Protein AF-A0A6L9AA30-F1 (afdb_monomer)

Mean predicted aligned error: 8.2 Å

Radius of gyration: 22.68 Å; Cα contacts (8 Å, |Δi|>4): 118; chains: 1; bounding box: 42×46×74 Å

Foldseek 3Di:
DDDPPDPDPPPPPPDPVVVVVVVVVVVVVVVVVVVVVVVDDPVVVVVVVVLQVQQPAAAEEEEDDPQQVVRQVVQVVCVVVPRHYHYDYLVVCVVPCVVVDDPRYHYDYDDPVVPPPSSVVVPD

Organism: Escherichia coli (NCBI:txid562)

pLDDT: mean 87.86, std 14.02, range [41.56, 98.5]

Structure (mmCIF, N/CA/C/O backbone):
data_AF-A0A6L9AA30-F1
#
_entry.id   AF-A0A6L9AA30-F1
#
loop_
_atom_site.group_PDB
_atom_site.id
_atom_site.type_symbol
_atom_site.label_atom_id
_atom_site.label_alt_id
_atom_site.label_comp_id
_atom_site.label_asym_id
_atom_site.label_entity_id
_atom_site.label_seq_id
_atom_site.pdbx_PDB_ins_code
_atom_site.Cartn_x
_atom_site.Cartn_y
_atom_site.Cartn_z
_atom_site.occupancy
_atom_site.B_iso_or_equiv
_atom_site.auth_seq_id
_atom_site.auth_comp_id
_atom_site.auth_asym_id
_atom_site.auth_atom_id
_atom_site.pdbx_PDB_model_num
ATOM 1 N N . MET A 1 1 ? -3.057 -28.801 -57.427 1.00 41.56 1 MET A N 1
ATOM 2 C CA . MET A 1 1 ? -2.377 -29.045 -56.139 1.00 41.56 1 MET A CA 1
ATOM 3 C C . MET A 1 1 ? -1.212 -28.073 -56.076 1.00 41.56 1 MET A C 1
ATOM 5 O O . MET A 1 1 ? -0.220 -28.303 -56.743 1.00 41.56 1 MET A O 1
ATOM 9 N N . SER A 1 2 ? -1.413 -26.924 -55.428 1.00 46.00 2 SER A N 1
ATOM 10 C CA . SER A 1 2 ? -0.394 -25.878 -55.284 1.00 46.00 2 SER A CA 1
ATOM 11 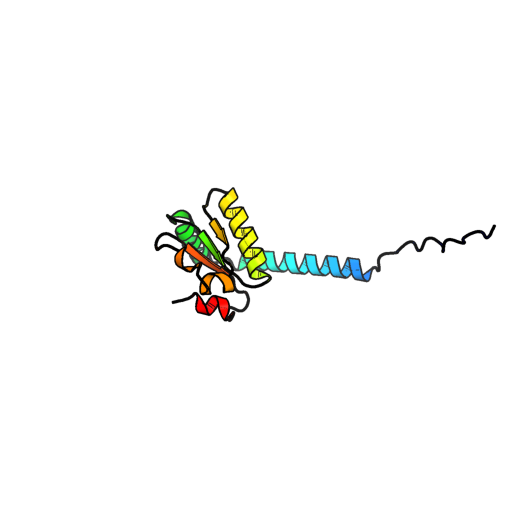C C . SER A 1 2 ? 0.201 -26.025 -53.893 1.00 46.00 2 SER A C 1
ATOM 13 O O . SER A 1 2 ? -0.532 -25.917 -52.907 1.00 46.00 2 SER A O 1
ATOM 15 N N . GLU A 1 3 ? 1.492 -26.322 -53.819 1.00 46.69 3 GLU A N 1
ATOM 16 C CA . GLU A 1 3 ? 2.240 -26.332 -52.567 1.00 46.69 3 GLU A CA 1
ATOM 17 C C . GLU A 1 3 ? 2.139 -24.943 -51.928 1.00 46.69 3 GLU A C 1
ATOM 19 O O . GLU A 1 3 ? 2.480 -23.925 -52.532 1.00 46.69 3 GLU A O 1
ATOM 24 N N . ARG A 1 4 ? 1.583 -24.891 -50.714 1.00 45.59 4 ARG A N 1
ATOM 25 C CA . ARG A 1 4 ? 1.636 -23.699 -49.871 1.00 45.59 4 ARG A CA 1
ATOM 26 C C . ARG A 1 4 ? 3.061 -23.602 -49.344 1.00 45.59 4 ARG A C 1
ATOM 28 O O . ARG A 1 4 ? 3.423 -24.324 -48.422 1.00 45.59 4 ARG A O 1
ATOM 35 N N . HIS A 1 5 ? 3.843 -22.722 -49.952 1.00 56.31 5 HIS A N 1
ATOM 36 C CA . HIS A 1 5 ? 5.104 -22.246 -49.405 1.00 56.31 5 HIS A CA 1
ATOM 37 C C . HIS A 1 5 ? 4.795 -21.515 -48.087 1.00 56.31 5 HIS A C 1
ATOM 39 O O . HIS A 1 5 ? 4.255 -20.408 -48.100 1.00 56.31 5 HIS A O 1
ATOM 45 N N . LEU A 1 6 ? 5.029 -22.180 -46.950 1.00 53.41 6 LEU A N 1
ATOM 46 C CA . LEU A 1 6 ? 5.090 -21.492 -45.664 1.00 53.41 6 LEU A CA 1
ATOM 47 C C . LEU A 1 6 ? 6.349 -20.615 -45.683 1.00 53.41 6 LEU A C 1
ATOM 49 O O . LEU A 1 6 ? 7.407 -21.137 -46.031 1.00 53.41 6 LEU A O 1
ATOM 53 N N . PRO A 1 7 ? 6.256 -19.318 -45.346 1.00 55.12 7 PRO A N 1
ATOM 54 C CA . PRO A 1 7 ? 7.443 -18.493 -45.201 1.00 55.12 7 PRO A CA 1
ATOM 55 C C . PRO A 1 7 ? 8.339 -19.068 -44.101 1.00 55.12 7 PRO A C 1
ATOM 57 O O . PRO A 1 7 ? 7.846 -19.504 -43.057 1.00 55.12 7 PRO A O 1
ATOM 60 N N . ASP A 1 8 ? 9.639 -19.073 -44.393 1.00 53.38 8 ASP A N 1
ATOM 61 C CA . ASP A 1 8 ? 10.714 -19.543 -43.529 1.00 53.38 8 ASP A CA 1
ATOM 62 C C . ASP A 1 8 ? 10.596 -19.001 -42.098 1.00 53.38 8 ASP A C 1
ATOM 64 O O . ASP A 1 8 ? 10.227 -17.846 -41.864 1.00 53.38 8 ASP A O 1
ATOM 68 N N . ASP A 1 9 ? 10.944 -19.877 -41.157 1.00 59.94 9 ASP A N 1
ATOM 69 C CA . ASP A 1 9 ? 11.144 -19.639 -39.732 1.00 59.94 9 ASP A CA 1
ATOM 70 C C . ASP A 1 9 ? 11.977 -18.367 -39.495 1.00 59.94 9 ASP A C 1
ATOM 72 O O . ASP A 1 9 ? 13.210 -18.376 -39.509 1.00 59.94 9 ASP A O 1
ATOM 76 N N . GLN A 1 10 ? 11.293 -17.238 -39.289 1.00 55.91 10 GLN A N 1
ATOM 77 C CA . GLN A 1 10 ? 11.897 -16.048 -38.708 1.00 55.91 10 GLN A CA 1
ATOM 78 C C . GLN A 1 10 ? 12.153 -16.353 -37.238 1.00 55.91 10 GLN A C 1
ATOM 80 O O . GLN A 1 10 ? 11.361 -15.978 -36.372 1.00 55.91 10 GLN A O 1
ATOM 85 N N . SER A 1 11 ? 13.265 -17.035 -36.956 1.00 58.72 11 SER A N 1
ATOM 86 C CA . SER A 1 11 ? 13.812 -17.146 -35.612 1.00 58.72 11 SER A CA 1
ATOM 87 C C . SER A 1 11 ? 13.917 -15.727 -35.051 1.00 58.72 11 SER A C 1
ATOM 89 O O . SER A 1 11 ? 14.794 -14.954 -35.443 1.00 58.72 11 SER A O 1
ATOM 91 N N . SER A 1 12 ? 12.963 -15.346 -34.205 1.00 61.94 12 SER A N 1
ATOM 92 C CA . SER A 1 12 ? 12.827 -13.999 -33.672 1.00 61.94 12 SER A CA 1
ATOM 93 C C . SER A 1 12 ? 13.965 -13.757 -32.685 1.00 61.94 12 SER A C 1
ATOM 95 O O . SER A 1 12 ? 13.819 -13.967 -31.479 1.00 61.94 12 SER A O 1
ATOM 97 N N . THR A 1 13 ? 15.137 -13.381 -33.191 1.00 73.50 13 THR A N 1
ATOM 98 C CA . THR A 1 13 ? 16.250 -12.937 -32.357 1.00 73.50 13 THR A CA 1
ATOM 99 C C . THR A 1 13 ? 15.777 -11.710 -31.593 1.00 73.50 13 THR A C 1
ATOM 101 O O . THR A 1 13 ? 15.524 -10.667 -32.195 1.00 73.50 13 THR A O 1
ATOM 104 N N . ILE A 1 14 ? 15.596 -11.855 -30.278 1.00 77.38 14 ILE A N 1
ATOM 105 C CA . ILE A 1 14 ? 15.210 -10.747 -29.403 1.00 77.38 14 ILE A CA 1
ATOM 106 C C . ILE A 1 14 ? 16.262 -9.649 -29.561 1.00 77.38 14 ILE A C 1
ATOM 108 O O . ILE A 1 14 ? 17.448 -9.904 -29.346 1.00 77.38 14 ILE A O 1
ATOM 112 N N . ASP A 1 15 ? 15.820 -8.446 -29.932 1.00 85.25 15 ASP A N 1
ATOM 113 C CA . ASP A 1 15 ? 16.682 -7.271 -30.034 1.00 85.25 15 ASP A CA 1
ATOM 114 C C . ASP A 1 15 ? 17.465 -7.098 -28.712 1.00 85.25 15 ASP A C 1
ATOM 116 O O . ASP A 1 15 ? 16.844 -6.957 -27.648 1.00 85.25 15 ASP A O 1
ATOM 120 N N . PRO A 1 16 ? 18.814 -7.122 -28.734 1.00 82.94 16 PRO A N 1
ATOM 121 C CA . PRO A 1 16 ? 19.645 -6.932 -27.545 1.00 82.94 16 PRO A CA 1
ATOM 122 C C . PRO A 1 16 ? 19.310 -5.662 -26.745 1.00 82.94 16 PRO A C 1
ATOM 124 O O . PRO A 1 16 ? 19.532 -5.617 -25.527 1.00 82.94 16 PRO A O 1
ATOM 127 N N . TYR A 1 17 ? 18.736 -4.645 -27.397 1.00 91.94 17 TYR A N 1
ATOM 128 C CA . TYR A 1 17 ? 18.228 -3.445 -26.743 1.00 91.94 17 TYR A CA 1
ATOM 129 C C . TYR A 1 17 ? 17.086 -3.747 -25.758 1.00 91.94 17 TYR A C 1
ATOM 131 O O . TYR A 1 17 ? 17.080 -3.200 -24.655 1.00 91.94 17 TYR A O 1
ATOM 139 N N . LEU A 1 18 ? 16.169 -4.667 -26.082 1.00 94.94 18 LEU A N 1
ATOM 140 C CA . LEU A 1 1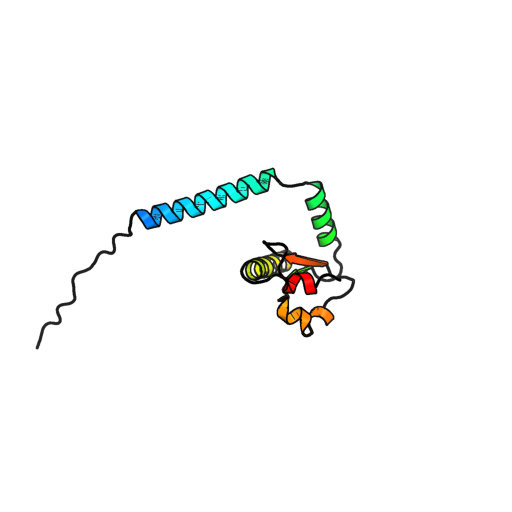8 ? 15.031 -5.015 -25.218 1.00 94.94 18 LEU A CA 1
ATOM 141 C C . LEU A 1 18 ? 15.490 -5.630 -23.894 1.00 94.94 18 LEU A C 1
ATOM 143 O O . LEU A 1 18 ? 15.035 -5.224 -22.826 1.00 94.94 18 LEU A O 1
ATOM 147 N N . ILE A 1 19 ? 16.441 -6.567 -23.942 1.00 95.12 19 ILE A N 1
ATOM 148 C CA . ILE A 1 19 ? 16.998 -7.178 -22.725 1.00 95.12 19 ILE A CA 1
ATOM 149 C C . ILE A 1 19 ? 17.768 -6.144 -21.900 1.00 95.12 19 ILE A C 1
ATOM 151 O O . ILE A 1 19 ? 17.696 -6.155 -20.669 1.00 95.12 19 ILE A O 1
ATOM 155 N N . THR A 1 20 ? 18.482 -5.231 -22.560 1.00 96.62 20 THR A N 1
ATOM 156 C CA . THR A 1 20 ? 19.183 -4.131 -21.885 1.00 96.62 20 THR A CA 1
ATOM 157 C C . THR A 1 20 ? 18.196 -3.192 -21.189 1.00 96.62 20 THR A C 1
ATOM 159 O O . THR A 1 20 ? 18.399 -2.863 -20.022 1.00 96.62 20 THR A O 1
ATOM 162 N N . SER A 1 21 ? 17.091 -2.835 -21.849 1.00 96.94 21 SER A N 1
ATOM 163 C CA . SER A 1 21 ? 16.025 -2.002 -21.282 1.00 96.94 21 SER A CA 1
ATOM 164 C C . SER A 1 21 ? 15.371 -2.659 -20.060 1.00 96.94 21 SER A C 1
ATOM 166 O O . SER A 1 21 ? 15.276 -2.026 -19.010 1.00 96.94 21 SER A O 1
ATOM 168 N N . VAL A 1 22 ? 15.030 -3.953 -20.132 1.00 97.44 22 VAL A N 1
ATOM 169 C CA . VAL A 1 22 ? 14.482 -4.701 -18.983 1.00 97.44 22 VAL A CA 1
ATOM 170 C C . VAL A 1 22 ? 15.461 -4.711 -17.806 1.00 97.44 22 VAL A C 1
ATOM 172 O O . VAL A 1 22 ? 15.065 -4.449 -16.670 1.00 97.44 22 VAL A O 1
ATOM 175 N N . ARG A 1 23 ? 16.752 -4.975 -18.059 1.00 97.38 23 ARG A N 1
ATOM 176 C CA . ARG A 1 23 ? 17.792 -4.941 -17.016 1.00 97.38 23 ARG A CA 1
ATOM 177 C C . ARG A 1 23 ? 17.908 -3.562 -16.376 1.00 97.38 23 ARG A C 1
ATOM 179 O O . ARG A 1 23 ? 18.014 -3.482 -15.155 1.00 97.38 23 ARG A O 1
ATOM 186 N N . GLN A 1 24 ? 17.849 -2.502 -17.179 1.00 98.19 24 GLN A N 1
ATOM 187 C CA . GLN A 1 24 ? 17.904 -1.127 -16.696 1.00 98.19 24 GLN A CA 1
ATOM 188 C C . GLN A 1 24 ? 16.704 -0.801 -15.796 1.00 98.19 24 GLN A C 1
ATOM 190 O O . GLN A 1 24 ? 16.897 -0.328 -14.679 1.00 98.19 24 GLN A O 1
ATOM 195 N N . THR A 1 25 ? 15.479 -1.136 -16.215 1.00 98.25 25 THR A N 1
ATOM 196 C CA . THR A 1 25 ? 14.275 -0.927 -15.394 1.00 98.25 25 THR A CA 1
ATOM 197 C C . THR A 1 25 ? 14.357 -1.665 -14.056 1.00 98.25 25 THR A C 1
ATOM 199 O O . THR A 1 25 ? 14.035 -1.095 -13.014 1.00 98.25 25 THR A O 1
ATOM 202 N N . LEU A 1 26 ? 14.819 -2.919 -14.049 1.00 98.50 26 LEU A N 1
ATOM 203 C CA . LEU A 1 26 ? 14.990 -3.681 -12.807 1.00 98.50 26 LEU A CA 1
ATOM 204 C C . LEU A 1 26 ? 16.073 -3.074 -11.900 1.00 98.50 26 LEU A C 1
ATOM 206 O O . LEU A 1 26 ? 15.904 -3.033 -10.680 1.00 98.50 26 LEU A O 1
ATOM 210 N N . ALA A 1 27 ? 17.165 -2.569 -12.481 1.00 98.44 27 ALA A N 1
ATOM 211 C CA . ALA A 1 27 ? 18.217 -1.887 -11.733 1.00 98.44 27 ALA A CA 1
ATOM 212 C C . ALA A 1 27 ? 17.703 -0.594 -11.077 1.00 98.44 27 ALA A C 1
ATOM 214 O O . ALA A 1 27 ? 17.961 -0.362 -9.895 1.00 98.44 27 ALA A O 1
ATOM 215 N N . GLU A 1 28 ? 16.921 0.208 -11.802 1.00 98.44 28 GLU A N 1
ATOM 216 C CA . GLU A 1 28 ? 16.291 1.429 -11.285 1.00 98.44 28 GLU A CA 1
ATOM 217 C C . GLU A 1 28 ? 15.313 1.130 -10.144 1.00 98.44 28 GLU A C 1
ATOM 219 O O . GLU A 1 28 ? 15.348 1.793 -9.106 1.00 98.44 28 GLU A O 1
ATOM 224 N N . GLN A 1 29 ? 14.490 0.087 -10.281 1.00 97.94 29 GLN A N 1
ATOM 225 C CA . GLN A 1 29 ? 13.578 -0.349 -9.220 1.00 97.94 29 GLN A CA 1
ATOM 226 C C . GLN A 1 29 ? 14.334 -0.812 -7.967 1.00 97.94 29 GLN A C 1
ATOM 228 O O . GLN A 1 29 ? 13.976 -0.430 -6.852 1.00 97.94 29 GLN A O 1
ATOM 233 N N . SER A 1 30 ? 15.413 -1.584 -8.132 1.00 98.44 30 SER A N 1
ATOM 234 C CA . SER A 1 30 ? 16.275 -1.987 -7.016 1.00 98.44 30 SER A CA 1
ATOM 235 C C . SER A 1 30 ? 16.895 -0.774 -6.317 1.00 98.44 30 SER A C 1
ATOM 237 O O . SER A 1 30 ? 16.883 -0.693 -5.088 1.00 98.44 30 SER A O 1
ATOM 239 N N . ALA A 1 31 ? 17.411 0.193 -7.081 1.00 98.25 31 ALA A N 1
ATOM 240 C CA . ALA A 1 31 ? 17.972 1.422 -6.527 1.00 98.25 31 ALA A CA 1
ATOM 241 C C . ALA A 1 31 ? 16.917 2.235 -5.757 1.00 98.25 31 ALA A C 1
ATOM 243 O O . ALA A 1 31 ? 17.200 2.735 -4.667 1.00 98.25 31 ALA A O 1
ATOM 244 N N . ALA A 1 32 ? 15.684 2.313 -6.268 1.00 97.19 32 ALA A N 1
ATOM 245 C CA . ALA A 1 32 ? 14.577 2.971 -5.581 1.00 97.19 32 ALA A CA 1
ATOM 246 C C . ALA A 1 32 ? 14.261 2.310 -4.226 1.00 97.19 32 ALA A C 1
ATOM 248 O O . ALA A 1 32 ? 14.124 3.014 -3.226 1.00 97.19 32 ALA A O 1
ATOM 249 N N . LEU A 1 33 ? 14.229 0.972 -4.157 1.00 97.31 33 LEU A N 1
ATOM 250 C CA . LEU A 1 33 ? 14.021 0.242 -2.897 1.00 97.31 33 LEU A CA 1
ATOM 251 C C . LEU A 1 33 ? 15.155 0.480 -1.888 1.00 97.31 33 LEU A C 1
ATOM 253 O O . LEU A 1 33 ? 14.893 0.686 -0.703 1.00 97.31 33 LEU A O 1
ATOM 257 N N . GLN A 1 34 ? 16.408 0.503 -2.347 1.00 97.88 34 GLN A N 1
ATOM 258 C CA . GLN A 1 34 ? 17.567 0.788 -1.491 1.00 97.88 34 GLN A CA 1
ATOM 259 C C . GLN A 1 34 ? 17.574 2.229 -0.968 1.00 97.88 34 GLN A C 1
ATOM 261 O O . GLN A 1 34 ? 18.008 2.492 0.154 1.00 97.88 34 GLN A O 1
ATOM 266 N N . ASN A 1 35 ? 17.120 3.184 -1.777 1.00 96.94 35 ASN A N 1
ATOM 267 C CA . ASN A 1 35 ? 16.986 4.568 -1.337 1.00 96.94 35 ASN A CA 1
ATOM 268 C C . ASN A 1 35 ? 15.854 4.703 -0.318 1.00 96.94 35 ASN A C 1
ATOM 270 O O . ASN A 1 35 ? 16.061 5.312 0.730 1.00 96.94 35 ASN A O 1
ATOM 274 N N . LEU A 1 36 ? 14.711 4.055 -0.569 1.00 94.75 36 LEU A N 1
ATOM 275 C CA . LEU A 1 36 ? 13.595 4.020 0.370 1.00 94.75 36 LEU A CA 1
ATOM 276 C C . LEU A 1 36 ? 14.027 3.464 1.731 1.00 94.75 36 LEU A C 1
ATOM 278 O O . LEU A 1 36 ? 13.726 4.081 2.748 1.00 94.75 36 LEU A O 1
ATOM 282 N N . SER A 1 37 ? 14.795 2.367 1.771 1.00 95.44 37 SER A N 1
ATOM 283 C CA . SER A 1 37 ? 15.252 1.785 3.042 1.00 95.44 37 SER A CA 1
ATOM 284 C C . SER A 1 37 ? 16.117 2.739 3.873 1.00 95.44 37 SER A C 1
ATOM 286 O O . SER A 1 37 ? 16.113 2.660 5.097 1.00 95.44 37 SER A O 1
ATOM 288 N N . LYS A 1 38 ? 16.857 3.649 3.224 1.00 96.12 38 LYS A N 1
ATOM 289 C CA . LYS A 1 38 ? 17.695 4.658 3.897 1.00 96.12 38 LYS A CA 1
ATOM 290 C C . LYS A 1 38 ? 16.893 5.862 4.396 1.00 96.12 38 LYS A C 1
ATOM 292 O O . LYS A 1 38 ? 17.360 6.566 5.283 1.00 96.12 38 LYS A O 1
ATOM 297 N N . GLN A 1 39 ? 15.721 6.110 3.816 1.00 94.62 39 GLN A N 1
ATOM 298 C CA . GLN A 1 39 ? 14.849 7.246 4.131 1.00 94.62 39 GLN A CA 1
ATOM 299 C C . GLN A 1 39 ? 13.749 6.896 5.142 1.00 94.62 39 GLN A C 1
ATOM 301 O O . GLN A 1 39 ? 12.894 7.730 5.432 1.00 94.62 39 GLN A O 1
ATOM 306 N N . LEU A 1 40 ? 13.745 5.670 5.672 1.00 93.06 40 LEU A N 1
ATOM 307 C CA . LEU A 1 40 ? 12.760 5.240 6.658 1.00 93.06 40 LEU A CA 1
ATOM 308 C C . LEU A 1 40 ? 12.885 6.065 7.944 1.00 93.06 40 LEU A C 1
ATOM 310 O O . LEU A 1 40 ? 13.835 5.916 8.711 1.00 93.06 40 LEU A O 1
ATOM 314 N N . ASP A 1 41 ? 11.881 6.898 8.203 1.00 95.50 41 ASP A N 1
ATOM 315 C CA . ASP A 1 41 ? 11.719 7.587 9.479 1.00 95.50 41 ASP A CA 1
ATOM 316 C C . ASP A 1 41 ? 11.066 6.636 10.491 1.00 95.50 41 ASP A C 1
ATOM 318 O O . ASP A 1 41 ? 9.869 6.340 10.428 1.00 95.50 41 ASP A O 1
ATOM 322 N N . SER A 1 42 ? 11.854 6.13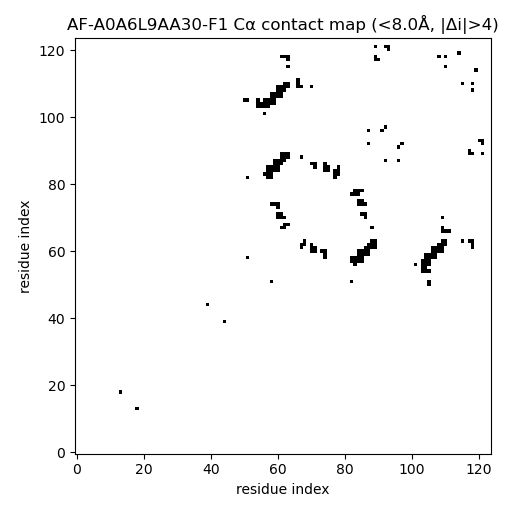6 11.442 1.00 95.06 42 SER A N 1
ATOM 323 C CA . SER A 1 42 ? 11.382 5.168 12.439 1.00 95.06 42 SER A CA 1
ATOM 324 C C . SER A 1 42 ? 10.199 5.682 13.264 1.00 95.06 42 SER A C 1
ATOM 326 O O . SER A 1 42 ? 9.293 4.910 13.584 1.00 95.06 42 SER A O 1
ATOM 328 N N . GLY A 1 43 ? 10.155 6.983 13.560 1.00 97.19 43 GLY A N 1
ATOM 329 C CA . GLY A 1 43 ? 9.074 7.603 14.316 1.00 97.19 43 GLY A CA 1
ATOM 330 C C . GLY A 1 43 ? 7.760 7.632 13.537 1.00 97.19 43 GLY A C 1
ATOM 331 O O . GLY A 1 43 ? 6.708 7.326 14.099 1.00 97.19 43 GLY A O 1
ATOM 332 N N . GLN A 1 44 ? 7.794 7.980 12.249 1.00 95.31 44 GLN A N 1
ATOM 333 C CA . GLN A 1 44 ? 6.622 7.950 11.367 1.00 95.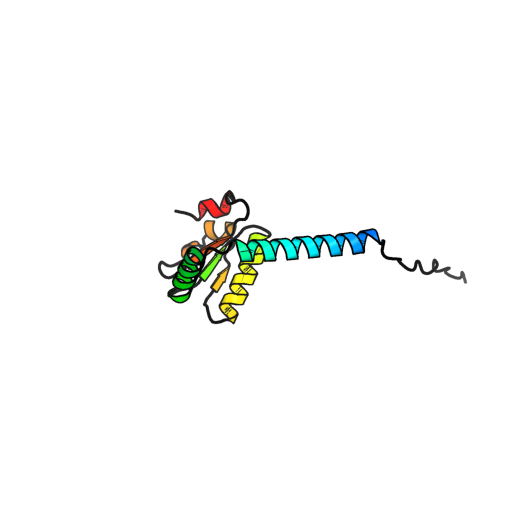31 44 GLN A CA 1
ATOM 334 C C . GLN A 1 44 ? 6.082 6.530 11.217 1.00 95.31 44 GLN A C 1
ATOM 336 O O . GLN A 1 44 ? 4.888 6.304 11.419 1.00 95.31 44 GLN A O 1
ATOM 341 N N . TYR A 1 45 ? 6.962 5.567 10.937 1.00 94.62 45 TYR A N 1
ATOM 342 C CA . TYR A 1 45 ? 6.572 4.169 10.771 1.00 94.62 45 TYR A CA 1
ATOM 343 C C . TYR A 1 45 ? 5.963 3.597 12.048 1.00 94.62 45 TYR A C 1
ATOM 345 O O . TYR A 1 45 ? 4.898 2.986 11.994 1.00 94.62 45 TYR A O 1
ATOM 353 N N . GLN A 1 46 ? 6.570 3.849 13.211 1.00 97.25 46 GLN A N 1
ATOM 354 C CA . GLN A 1 46 ? 6.018 3.384 14.480 1.00 97.25 46 GLN A CA 1
ATOM 355 C C . GLN A 1 46 ? 4.622 3.965 14.747 1.00 97.25 46 GLN A C 1
ATOM 357 O O . GLN A 1 46 ? 3.738 3.239 15.200 1.00 97.25 46 GLN A O 1
ATOM 362 N N . ARG A 1 47 ? 4.385 5.247 14.431 1.00 97.25 47 ARG A N 1
ATOM 363 C CA . ARG A 1 47 ? 3.051 5.856 14.566 1.00 97.25 47 ARG A CA 1
ATOM 364 C C . ARG A 1 47 ? 2.020 5.169 13.676 1.00 97.25 47 ARG A C 1
ATOM 366 O O . ARG A 1 47 ? 0.958 4.806 14.170 1.00 97.25 47 ARG A O 1
ATOM 373 N N . VAL A 1 48 ? 2.334 4.954 12.398 1.00 95.81 48 VAL A N 1
ATOM 374 C CA . VAL A 1 48 ? 1.417 4.294 11.454 1.00 95.81 48 VAL A CA 1
ATOM 375 C C . VAL A 1 48 ? 1.135 2.851 11.876 1.00 95.81 48 VAL A C 1
ATOM 377 O O . VAL A 1 48 ? -0.023 2.441 11.907 1.00 95.81 48 VAL A O 1
ATOM 380 N N . LEU A 1 49 ? 2.163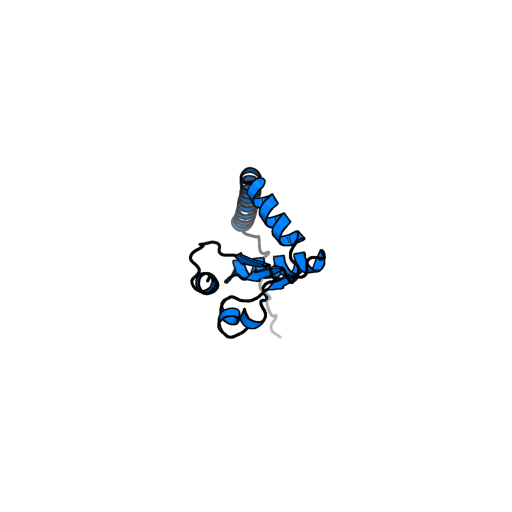 2.097 12.274 1.00 96.00 49 LEU A N 1
ATOM 381 C CA . LEU A 1 49 ? 1.996 0.730 12.772 1.00 96.00 49 LEU A CA 1
ATOM 382 C C . LEU A 1 49 ? 1.108 0.692 14.018 1.00 96.00 49 LEU A C 1
ATOM 384 O O . LEU A 1 49 ? 0.211 -0.142 14.102 1.00 96.00 49 LEU A O 1
ATOM 388 N N . ASN A 1 50 ? 1.299 1.621 14.958 1.00 97.50 50 ASN A N 1
ATOM 389 C CA . ASN A 1 50 ? 0.447 1.721 16.139 1.00 97.50 50 ASN A CA 1
ATOM 390 C C . ASN A 1 50 ? -1.007 2.051 15.780 1.00 97.50 50 ASN A C 1
ATOM 392 O O . ASN A 1 50 ? -1.909 1.486 16.392 1.00 97.50 50 ASN A O 1
ATOM 396 N N . LEU A 1 51 ? -1.253 2.924 14.798 1.00 97.62 51 LEU A N 1
ATOM 397 C CA . LEU A 1 51 ? -2.611 3.213 14.321 1.00 97.62 51 LEU A CA 1
ATOM 398 C C . LEU A 1 51 ? -3.270 1.963 13.728 1.00 97.62 51 LEU A C 1
ATOM 400 O O . LEU A 1 51 ? -4.399 1.642 14.088 1.00 97.62 51 LEU A O 1
ATOM 404 N N . ILE A 1 52 ? -2.549 1.225 12.879 1.00 97.19 52 ILE A N 1
ATOM 405 C CA . ILE A 1 52 ? -3.049 -0.010 12.260 1.00 97.19 52 ILE A CA 1
ATOM 406 C C . ILE A 1 52 ? -3.342 -1.077 13.324 1.00 97.19 52 ILE A C 1
ATOM 408 O O . ILE A 1 52 ? -4.435 -1.635 13.339 1.00 97.19 52 ILE A O 1
ATOM 412 N N . MET A 1 53 ? -2.408 -1.332 14.247 1.00 95.62 53 MET A N 1
ATOM 413 C CA . MET A 1 53 ? -2.568 -2.354 15.293 1.00 95.62 53 MET A CA 1
ATOM 414 C C . MET A 1 53 ? -3.701 -2.043 16.278 1.00 95.62 53 MET A C 1
ATOM 416 O O . MET A 1 53 ? -4.274 -2.960 16.864 1.00 95.62 53 MET A O 1
ATOM 420 N N . ASN A 1 54 ? -4.022 -0.763 16.485 1.00 96.69 54 ASN A N 1
ATOM 421 C CA . ASN A 1 54 ? -5.094 -0.344 17.387 1.00 96.69 54 ASN A CA 1
ATOM 422 C C . ASN A 1 54 ? -6.436 -0.095 16.683 1.00 96.69 54 ASN A C 1
ATOM 424 O O . ASN A 1 54 ? -7.420 0.177 17.377 1.00 96.69 54 ASN A O 1
ATOM 428 N N . CYS A 1 55 ? -6.496 -0.206 15.351 1.00 97.50 55 CYS A N 1
ATOM 429 C CA . CYS A 1 55 ? -7.727 -0.051 14.580 1.00 97.50 55 CYS A CA 1
ATOM 430 C C . CYS A 1 55 ? -8.788 -1.058 15.059 1.00 97.50 55 CYS A C 1
ATOM 432 O O . CYS A 1 55 ? -8.493 -2.237 15.265 1.00 97.50 55 CYS A O 1
ATOM 434 N N . LYS A 1 56 ? -10.014 -0.574 15.304 1.00 97.12 56 LYS A N 1
ATOM 435 C CA . LYS A 1 56 ? -11.123 -1.384 15.844 1.00 97.12 56 LYS A CA 1
ATOM 436 C C . LYS A 1 56 ? -12.158 -1.769 14.791 1.00 97.12 56 LYS A C 1
ATOM 438 O O . LYS A 1 56 ? -12.911 -2.709 15.026 1.00 97.12 56 LYS A O 1
ATOM 443 N N . GLY A 1 57 ? -12.187 -1.058 13.670 1.00 96.94 57 GLY A N 1
ATOM 444 C CA . GLY A 1 57 ? -12.913 -1.435 12.466 1.00 96.94 57 GLY A CA 1
ATOM 445 C C . GLY A 1 57 ? -11.966 -2.070 11.451 1.00 96.94 57 GLY A C 1
ATOM 446 O O . GLY A 1 57 ? -11.378 -3.123 11.695 1.00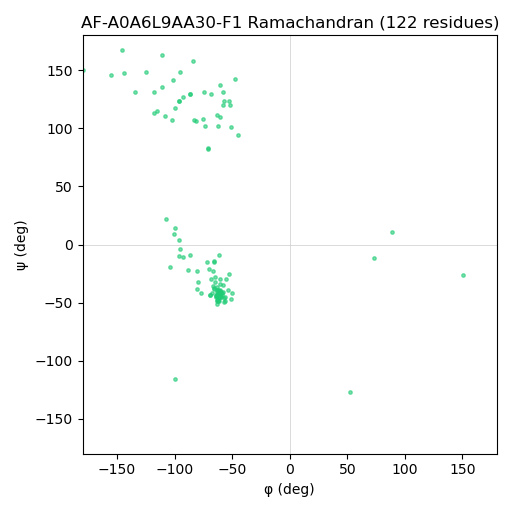 96.94 57 GLY A O 1
ATOM 447 N N . HIS A 1 58 ? -11.813 -1.403 10.316 1.00 97.19 58 HIS A N 1
ATOM 448 C CA . HIS A 1 58 ? -11.071 -1.853 9.151 1.00 97.19 58 HIS A CA 1
ATOM 449 C C . HIS A 1 58 ? -10.014 -0.829 8.748 1.00 97.19 58 HIS A C 1
ATOM 451 O O . HIS A 1 58 ? -10.207 0.383 8.849 1.00 97.19 58 HIS A O 1
ATOM 457 N N . VAL A 1 59 ? -8.908 -1.324 8.198 1.00 98.00 59 VAL A N 1
ATOM 458 C CA . VAL A 1 59 ? -7.962 -0.495 7.454 1.00 98.00 59 VAL A CA 1
ATOM 459 C C . VAL A 1 59 ? -8.475 -0.352 6.026 1.00 98.00 59 VAL A C 1
ATOM 461 O O . VAL A 1 59 ? -8.426 -1.300 5.239 1.00 98.00 59 VAL A O 1
ATOM 464 N N . ILE A 1 60 ? -8.973 0.828 5.687 1.00 96.69 60 ILE A N 1
ATOM 465 C CA . ILE A 1 60 ? -9.560 1.133 4.385 1.00 96.69 60 ILE A CA 1
ATOM 466 C C . ILE A 1 60 ? -8.494 1.788 3.511 1.00 96.69 60 ILE A C 1
ATOM 468 O O . ILE A 1 60 ? -7.910 2.803 3.887 1.00 96.69 60 ILE A O 1
ATOM 472 N N . LEU A 1 61 ? -8.231 1.213 2.338 1.00 96.44 61 LEU A N 1
ATOM 473 C CA . LEU A 1 61 ? -7.298 1.782 1.365 1.00 96.44 61 LEU A CA 1
ATOM 474 C C . LEU A 1 61 ? -8.066 2.485 0.251 1.00 96.44 61 LEU A C 1
ATOM 476 O O . LEU A 1 61 ? -9.068 1.971 -0.242 1.00 96.44 61 LEU A O 1
ATOM 480 N N . SER A 1 62 ? -7.553 3.621 -0.207 1.00 94.31 62 SER A N 1
ATOM 481 C CA . SER A 1 62 ? -8.104 4.322 -1.362 1.00 94.31 62 SER A CA 1
ATOM 482 C C . SER A 1 62 ? -7.001 4.975 -2.189 1.00 94.31 62 SER A C 1
ATOM 484 O O . SER A 1 62 ? -5.955 5.353 -1.666 1.00 94.31 62 SER A O 1
ATOM 486 N N . GLY A 1 63 ? -7.189 5.062 -3.503 1.00 94.06 63 GLY A N 1
ATOM 487 C CA . GLY A 1 63 ? -6.171 5.550 -4.432 1.00 94.06 63 GLY A CA 1
ATOM 488 C C . GLY A 1 63 ? -6.669 5.553 -5.872 1.00 94.06 63 GLY A C 1
ATOM 489 O O . GLY A 1 63 ? -7.478 4.706 -6.246 1.00 94.06 63 GLY A O 1
ATOM 490 N N . MET A 1 64 ? -6.160 6.470 -6.696 1.00 91.81 64 MET A N 1
ATOM 491 C CA . MET A 1 64 ? -6.498 6.540 -8.125 1.00 91.81 64 MET A CA 1
ATOM 492 C C . MET A 1 64 ? -5.472 5.808 -8.997 1.00 91.81 64 MET A C 1
ATOM 494 O O . MET A 1 64 ? -4.276 5.763 -8.690 1.00 91.81 64 MET A O 1
ATOM 498 N N . GLY A 1 65 ? -5.932 5.241 -10.115 1.00 91.44 65 GLY A N 1
ATOM 499 C CA . GLY A 1 65 ? -5.078 4.643 -11.146 1.00 91.44 65 GLY A CA 1
ATOM 500 C C . GLY A 1 65 ? -4.085 3.607 -10.602 1.00 91.44 65 GLY A C 1
ATOM 501 O O . GLY A 1 65 ? -4.459 2.677 -9.887 1.00 91.44 65 GLY A O 1
ATOM 502 N N . LYS A 1 66 ? -2.791 3.778 -10.917 1.00 93.81 66 LYS A N 1
ATOM 503 C CA . LYS A 1 66 ? -1.717 2.873 -10.458 1.00 93.81 66 LYS A CA 1
ATOM 504 C C . LYS A 1 66 ? -1.648 2.773 -8.930 1.00 93.81 66 LYS A C 1
ATOM 506 O O . LYS A 1 66 ? -1.498 1.671 -8.408 1.00 93.81 66 LYS A O 1
ATOM 511 N N . SER A 1 67 ? -1.814 3.892 -8.223 1.00 94.06 67 SER A N 1
ATOM 512 C CA . SER A 1 67 ? -1.869 3.907 -6.757 1.00 94.06 67 SER A CA 1
ATOM 513 C C . SER A 1 67 ? -3.062 3.114 -6.231 1.00 94.06 67 SER A C 1
ATOM 515 O O . SER A 1 67 ? -2.925 2.390 -5.251 1.00 94.06 67 SER A O 1
ATOM 517 N N . GLY A 1 68 ? -4.205 3.171 -6.922 1.00 94.81 68 GLY A N 1
ATOM 518 C CA . GLY A 1 68 ? -5.372 2.342 -6.620 1.00 94.81 68 GLY A CA 1
ATOM 519 C C . GLY A 1 68 ? -5.093 0.843 -6.765 1.00 94.81 68 GLY A C 1
ATOM 520 O O . GLY A 1 68 ? -5.454 0.057 -5.892 1.00 94.81 68 GLY A O 1
ATOM 521 N N . HIS A 1 69 ? -4.376 0.430 -7.816 1.00 96.44 69 HIS A N 1
ATOM 522 C CA . HIS A 1 69 ? -3.962 -0.970 -7.976 1.00 96.44 69 HIS A CA 1
ATOM 523 C C . HIS A 1 69 ? -3.037 -1.442 -6.847 1.00 96.44 69 HIS A C 1
ATOM 525 O O . HIS A 1 69 ? -3.251 -2.526 -6.298 1.00 96.44 69 HIS A O 1
ATOM 531 N N . VAL A 1 70 ? -2.052 -0.622 -6.462 1.00 96.88 70 VAL A N 1
ATOM 532 C CA . VAL A 1 70 ? -1.178 -0.917 -5.316 1.00 96.88 70 VAL A CA 1
ATOM 533 C C . VAL A 1 70 ? -1.989 -0.986 -4.021 1.00 96.88 70 VAL A C 1
ATOM 535 O O . VAL A 1 70 ? -1.874 -1.972 -3.298 1.00 96.88 70 VAL A O 1
ATOM 538 N N . GLY A 1 71 ? -2.869 -0.015 -3.762 1.00 97.12 71 GLY A N 1
ATOM 539 C CA . GLY A 1 71 ? -3.730 0.018 -2.576 1.00 97.12 71 GLY A CA 1
ATOM 540 C C . GLY A 1 71 ? -4.650 -1.194 -2.466 1.00 97.12 71 GLY A C 1
ATOM 541 O O . GLY A 1 71 ? -4.768 -1.786 -1.395 1.00 97.12 71 GLY A O 1
ATOM 542 N N . ARG A 1 72 ? -5.231 -1.644 -3.583 1.00 97.38 72 ARG A N 1
ATOM 543 C CA . ARG A 1 72 ? -6.031 -2.874 -3.621 1.00 97.38 72 ARG A CA 1
ATOM 544 C C . ARG A 1 72 ? -5.197 -4.102 -3.262 1.00 97.38 72 ARG A C 1
ATOM 546 O O . ARG A 1 72 ? -5.661 -4.955 -2.507 1.00 97.38 72 ARG A O 1
ATOM 553 N N . LYS A 1 73 ? -3.957 -4.195 -3.756 1.00 97.88 73 LYS A N 1
ATOM 554 C CA . LYS A 1 73 ? -3.067 -5.299 -3.378 1.00 97.88 73 LYS A CA 1
ATOM 555 C C . LYS A 1 73 ? -2.648 -5.216 -1.910 1.00 97.88 73 LYS A C 1
ATOM 557 O O . LYS A 1 73 ? -2.648 -6.246 -1.242 1.00 97.88 73 LYS A O 1
ATOM 562 N N . MET A 1 74 ? -2.337 -4.022 -1.405 1.00 97.94 74 MET A N 1
ATOM 563 C CA . MET A 1 74 ? -2.038 -3.797 0.013 1.00 97.94 74 MET A CA 1
ATOM 564 C C . MET A 1 74 ? -3.197 -4.248 0.900 1.00 97.94 74 MET A C 1
ATOM 566 O O . MET A 1 74 ? -2.969 -4.987 1.851 1.00 97.94 74 MET A O 1
ATOM 570 N N . SER A 1 75 ? -4.429 -3.884 0.542 1.00 97.88 75 SER A N 1
ATOM 571 C CA . SER A 1 75 ? -5.638 -4.310 1.246 1.00 97.88 75 SER A CA 1
ATOM 572 C C . SER A 1 75 ? -5.771 -5.829 1.316 1.00 97.88 75 SER A C 1
ATOM 574 O O . SER A 1 75 ? -5.927 -6.395 2.396 1.00 97.88 75 SER A O 1
ATOM 576 N N . ALA A 1 76 ? -5.619 -6.503 0.172 1.00 98.12 76 ALA A N 1
ATOM 577 C CA . ALA A 1 76 ? -5.671 -7.959 0.113 1.00 98.12 76 ALA A CA 1
ATOM 578 C C . ALA A 1 76 ? -4.576 -8.610 0.976 1.00 98.12 76 ALA A C 1
ATOM 580 O O . ALA A 1 76 ? -4.833 -9.606 1.649 1.00 98.12 76 ALA A O 1
ATOM 581 N N . THR A 1 77 ? -3.365 -8.040 0.983 1.00 98.25 77 THR A N 1
ATOM 582 C CA . THR A 1 77 ? -2.272 -8.506 1.844 1.00 98.25 77 THR A CA 1
ATOM 583 C C . THR A 1 77 ? -2.629 -8.337 3.321 1.00 98.25 77 THR A C 1
ATOM 585 O O . THR A 1 77 ? -2.563 -9.321 4.050 1.00 98.25 77 THR A O 1
ATOM 588 N N . LEU A 1 78 ? -3.073 -7.148 3.746 1.00 97.94 78 LEU A N 1
ATOM 589 C CA . LEU A 1 78 ? -3.466 -6.872 5.133 1.00 97.94 78 LEU A CA 1
ATOM 590 C C . LEU A 1 78 ? -4.557 -7.833 5.621 1.00 97.94 78 LEU A C 1
ATOM 592 O O . LEU A 1 78 ? -4.393 -8.462 6.669 1.00 97.94 78 LEU A O 1
ATOM 596 N N . ALA A 1 79 ? -5.614 -8.013 4.824 1.00 97.25 79 ALA A N 1
ATOM 597 C CA . ALA A 1 79 ? -6.700 -8.938 5.135 1.00 97.25 79 ALA A CA 1
ATOM 598 C C . ALA A 1 79 ? -6.189 -10.379 5.293 1.00 97.25 79 ALA A C 1
ATOM 600 O O . ALA A 1 79 ? -6.566 -11.070 6.238 1.00 97.25 79 ALA A O 1
ATOM 601 N N . SER A 1 80 ? -5.274 -10.820 4.420 1.00 97.50 80 SER A N 1
ATOM 602 C CA . SER A 1 80 ? -4.688 -12.166 4.493 1.00 97.50 80 SER A CA 1
ATOM 603 C C . SER A 1 80 ? -3.739 -12.374 5.679 1.00 97.50 80 SER A C 1
ATOM 605 O O . SER A 1 80 ? -3.525 -13.510 6.093 1.00 97.50 80 SER A O 1
ATOM 607 N N . THR A 1 81 ? -3.193 -11.297 6.250 1.00 96.31 81 THR A N 1
ATOM 608 C CA . THR A 1 81 ? -2.294 -11.337 7.414 1.00 96.31 81 THR A CA 1
ATOM 609 C C . THR A 1 81 ? -3.002 -11.011 8.731 1.00 96.31 81 THR A C 1
ATOM 611 O O . THR A 1 81 ? -2.340 -10.752 9.732 1.00 96.31 81 THR A O 1
ATOM 614 N N . GLY A 1 82 ? -4.339 -11.024 8.751 1.00 94.88 82 GLY A N 1
ATOM 615 C CA . GLY A 1 82 ? -5.134 -10.862 9.972 1.00 94.88 82 GLY A CA 1
ATOM 616 C C . GLY A 1 82 ? -5.476 -9.417 10.345 1.00 94.88 82 GLY A C 1
ATOM 617 O O . GLY A 1 82 ? -5.979 -9.185 11.440 1.00 94.88 82 GLY A O 1
ATOM 618 N N . THR A 1 83 ? -5.238 -8.447 9.459 1.00 97.69 83 THR A N 1
ATOM 619 C CA . THR A 1 83 ? -5.691 -7.057 9.622 1.00 97.69 83 THR A CA 1
ATOM 620 C C . THR A 1 83 ? -6.923 -6.822 8.742 1.00 97.69 83 THR A C 1
ATOM 622 O O . THR A 1 83 ? -6.767 -6.735 7.523 1.00 97.69 83 THR A O 1
ATOM 625 N N . PRO A 1 84 ? -8.145 -6.713 9.304 1.00 97.31 84 PRO A N 1
ATOM 626 C CA . PRO A 1 84 ? -9.356 -6.476 8.518 1.00 97.31 84 PRO A CA 1
ATOM 627 C C . PRO A 1 84 ? -9.195 -5.257 7.607 1.00 97.31 84 PRO A C 1
ATOM 629 O O . PRO A 1 84 ? -8.861 -4.167 8.070 1.00 97.31 84 PRO A O 1
ATOM 632 N N . SER A 1 85 ? -9.380 -5.441 6.300 1.00 97.94 85 SER A N 1
ATOM 633 C CA . SER A 1 85 ? -9.102 -4.402 5.312 1.00 97.94 85 SER A CA 1
ATOM 634 C C . SER A 1 85 ? -9.914 -4.592 4.037 1.00 97.94 85 SER A C 1
ATOM 636 O O . SER A 1 85 ? -10.145 -5.721 3.607 1.00 97.94 85 SER A O 1
ATOM 638 N N . PHE A 1 86 ? -10.301 -3.478 3.416 1.00 96.06 86 PHE A N 1
ATOM 639 C CA . PHE A 1 86 ? -10.863 -3.439 2.067 1.00 96.06 86 PHE A CA 1
ATOM 640 C C . PHE A 1 86 ? -10.434 -2.159 1.330 1.00 96.06 86 PHE A C 1
ATOM 642 O O . PHE A 1 86 ? -9.865 -1.238 1.922 1.00 96.06 86 PHE A O 1
ATOM 649 N N . PHE A 1 87 ? -10.663 -2.120 0.016 1.00 95.62 87 PHE A N 1
ATOM 650 C CA . PHE A 1 87 ? -10.324 -0.985 -0.843 1.00 95.62 87 PHE A CA 1
ATOM 651 C C . PHE A 1 87 ? -11.592 -0.291 -1.343 1.00 95.62 87 PHE A C 1
ATOM 653 O O . PHE A 1 87 ? -12.494 -0.975 -1.821 1.00 95.62 87 PHE A O 1
ATOM 660 N N . ILE A 1 88 ? -11.616 1.043 -1.312 1.00 93.19 88 ILE A N 1
ATOM 661 C CA . ILE A 1 88 ? -12.672 1.865 -1.919 1.00 93.19 88 ILE A CA 1
ATOM 662 C C . ILE A 1 88 ? -12.053 2.735 -3.009 1.00 93.19 88 ILE A C 1
ATOM 664 O O . ILE A 1 88 ? -11.048 3.415 -2.780 1.00 93.19 88 ILE A O 1
ATOM 668 N N . HIS A 1 89 ? -12.652 2.750 -4.198 1.00 91.06 89 HIS A N 1
ATOM 669 C CA . HIS A 1 89 ? -12.221 3.668 -5.242 1.00 91.06 89 HIS A CA 1
ATOM 670 C C . HIS A 1 89 ? -12.691 5.102 -4.915 1.00 91.06 89 HIS A C 1
ATOM 672 O O . HIS A 1 89 ? -13.874 5.291 -4.640 1.00 91.06 89 HIS A O 1
ATOM 678 N N . PRO A 1 90 ? -11.828 6.136 -4.981 1.00 86.94 90 PRO A N 1
ATOM 679 C CA . PRO A 1 90 ? -12.196 7.502 -4.581 1.00 86.94 90 PRO A CA 1
ATOM 680 C C . PRO A 1 90 ? -13.452 8.050 -5.270 1.00 86.94 90 PRO A C 1
ATOM 682 O O . PRO A 1 90 ? -14.292 8.687 -4.640 1.00 86.94 90 PRO A O 1
ATOM 685 N N . ALA A 1 91 ? -13.612 7.751 -6.563 1.00 84.25 91 ALA A N 1
ATOM 686 C CA . ALA A 1 91 ? -14.795 8.152 -7.320 1.00 84.25 91 ALA A CA 1
ATOM 687 C C . ALA A 1 91 ? -16.094 7.491 -6.816 1.00 84.25 91 ALA A C 1
ATOM 689 O O . ALA A 1 91 ? -17.145 8.116 -6.883 1.00 84.25 91 ALA A O 1
ATOM 690 N N . GLU A 1 92 ? -16.033 6.261 -6.301 1.00 79.62 92 GLU A N 1
ATOM 691 C CA . GLU A 1 92 ? -17.195 5.524 -5.773 1.00 79.62 92 GLU A CA 1
ATOM 692 C C . GLU A 1 92 ? -17.534 5.992 -4.348 1.00 79.62 92 GLU A C 1
ATOM 694 O O . GLU A 1 92 ? -18.698 6.238 -4.033 1.00 79.62 92 GLU A O 1
ATOM 699 N N . ALA A 1 93 ? -16.505 6.267 -3.533 1.00 81.06 93 ALA A N 1
ATOM 700 C CA . ALA A 1 93 ? -16.632 6.836 -2.189 1.00 81.06 93 ALA A CA 1
ATOM 701 C C . ALA A 1 93 ? -17.506 8.096 -2.163 1.00 81.06 93 ALA A C 1
ATOM 703 O O . ALA A 1 93 ? -18.426 8.205 -1.350 1.00 81.06 93 ALA A O 1
ATOM 704 N N . PHE A 1 94 ? -17.263 9.017 -3.098 1.00 72.88 94 PHE A N 1
ATOM 705 C CA . PHE A 1 94 ? -18.003 10.275 -3.191 1.00 72.88 94 PHE A CA 1
ATOM 706 C C . PHE A 1 94 ? -19.486 10.092 -3.560 1.00 72.88 94 PHE A C 1
ATOM 708 O O . PHE A 1 94 ? -20.307 10.955 -3.259 1.00 72.88 94 PHE A O 1
ATOM 715 N N . HIS A 1 95 ? -19.844 8.973 -4.194 1.00 78.25 95 HIS A N 1
ATOM 716 C CA . HIS A 1 95 ? -21.208 8.693 -4.647 1.00 78.25 95 HIS A CA 1
ATOM 717 C C . HIS A 1 95 ? -21.986 7.754 -3.707 1.00 78.25 95 HIS A C 1
ATOM 719 O O . HIS A 1 95 ? -23.097 7.353 -4.049 1.00 78.25 95 HIS A O 1
ATOM 725 N N . GLY A 1 96 ? -21.456 7.439 -2.516 1.00 68.56 96 GLY A N 1
ATOM 726 C CA . GLY A 1 96 ? -22.217 6.748 -1.468 1.00 68.56 96 GLY A CA 1
ATOM 727 C C . GLY A 1 96 ? -21.398 5.869 -0.525 1.00 68.56 96 GLY A C 1
ATOM 728 O O . GLY A 1 96 ? -21.792 5.710 0.632 1.00 68.56 96 GLY A O 1
ATOM 729 N N . ASP A 1 97 ? -20.244 5.349 -0.956 1.00 76.44 97 ASP A N 1
ATOM 730 C CA . ASP A 1 97 ? -19.502 4.366 -0.146 1.00 76.44 97 ASP A CA 1
ATOM 731 C C . ASP A 1 97 ? -18.840 4.978 1.097 1.00 76.44 97 ASP A C 1
ATOM 733 O O . ASP A 1 97 ? -18.495 4.252 2.029 1.00 76.44 97 ASP A O 1
ATOM 737 N N . LEU A 1 98 ? -18.728 6.313 1.175 1.00 76.81 98 LEU A N 1
ATOM 738 C CA . LEU A 1 98 ? -18.331 7.004 2.409 1.00 76.81 98 LEU A CA 1
ATOM 739 C C . LEU A 1 98 ? -19.235 6.646 3.598 1.00 76.81 98 LEU A C 1
ATOM 741 O O . LEU A 1 98 ? -18.759 6.612 4.728 1.00 76.81 98 LEU A O 1
ATOM 745 N N . GLY A 1 99 ? -20.509 6.318 3.355 1.00 79.50 99 GLY A N 1
ATOM 746 C CA . GLY A 1 99 ? -21.431 5.874 4.403 1.00 79.50 99 GLY A CA 1
ATOM 747 C C . GLY A 1 99 ? -21.060 4.528 5.038 1.00 79.50 99 GLY A C 1
ATOM 748 O O . GLY A 1 99 ? -21.582 4.197 6.100 1.00 79.50 99 GLY A O 1
ATOM 749 N N . MET A 1 100 ? -20.162 3.756 4.416 1.00 81.88 100 MET A N 1
ATOM 750 C CA . MET A 1 100 ? -19.648 2.500 4.972 1.00 81.88 100 MET A CA 1
ATOM 751 C C . MET A 1 100 ? -18.442 2.706 5.897 1.00 81.88 100 MET A C 1
ATOM 753 O O . MET A 1 100 ? -18.028 1.760 6.563 1.00 81.88 100 MET A O 1
ATOM 757 N N . ILE A 1 101 ? -17.882 3.922 5.944 1.00 90.19 101 ILE A N 1
ATOM 758 C CA . ILE A 1 101 ? -16.776 4.278 6.834 1.00 90.19 101 ILE A CA 1
ATOM 759 C C . ILE A 1 101 ? -17.340 4.715 8.186 1.00 90.19 101 ILE A C 1
ATOM 761 O O . ILE A 1 101 ? -18.214 5.575 8.284 1.00 90.19 101 ILE A O 1
ATOM 765 N N . THR A 1 102 ? -16.805 4.135 9.250 1.00 92.75 102 THR A N 1
ATOM 766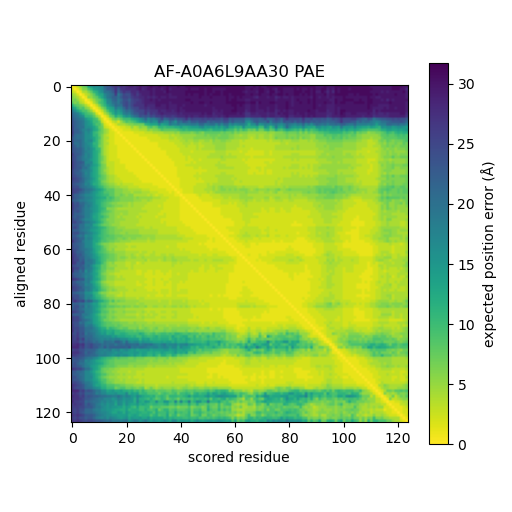 C CA . THR A 1 102 ? -17.185 4.383 10.637 1.00 92.75 102 THR A CA 1
ATOM 767 C C . THR A 1 102 ? -16.068 5.110 11.392 1.00 92.75 102 THR A C 1
ATOM 769 O O . THR A 1 102 ? -14.903 5.064 10.990 1.00 92.75 102 THR A O 1
ATOM 772 N N . PRO A 1 103 ? -16.365 5.715 12.557 1.00 93.81 103 PRO A N 1
ATOM 773 C CA . PRO A 1 103 ? -15.341 6.314 13.420 1.00 93.81 103 PRO A CA 1
ATOM 774 C C . PRO A 1 103 ? -14.287 5.333 13.965 1.00 93.81 103 PRO A C 1
ATOM 776 O O . PRO A 1 103 ? -13.329 5.764 14.603 1.00 93.81 103 PRO A O 1
ATOM 779 N N . TYR A 1 104 ? -14.472 4.023 13.771 1.00 96.19 104 TYR A N 1
ATOM 780 C CA . TYR A 1 104 ? -13.551 2.980 14.230 1.00 96.19 104 TYR A CA 1
ATOM 781 C C . TYR A 1 104 ? -12.564 2.524 13.148 1.00 96.19 104 TYR A C 1
ATOM 783 O O . TYR A 1 104 ? -11.629 1.773 13.455 1.00 96.19 104 TYR A O 1
ATOM 791 N N . ASP A 1 105 ? -12.778 2.950 11.903 1.00 96.38 105 ASP A N 1
ATOM 792 C CA . ASP A 1 105 ? -11.949 2.594 10.757 1.00 96.38 105 ASP A CA 1
ATOM 793 C C . ASP A 1 105 ? -10.715 3.502 10.646 1.00 96.38 105 ASP A C 1
ATOM 795 O O . ASP A 1 105 ? -10.677 4.626 11.150 1.00 96.38 105 ASP A O 1
ATOM 799 N N . LEU A 1 106 ? -9.687 3.002 9.962 1.00 96.69 106 LEU A N 1
ATOM 800 C CA . LEU A 1 106 ? -8.481 3.750 9.617 1.00 96.69 106 LEU A CA 1
ATOM 801 C C . LEU A 1 106 ? -8.397 3.896 8.098 1.00 96.69 106 LEU A C 1
ATOM 803 O O . LEU A 1 106 ? -8.209 2.907 7.393 1.00 96.69 106 LEU A O 1
ATOM 807 N N . LEU A 1 107 ? -8.482 5.127 7.596 1.00 94.94 107 LEU A N 1
ATOM 808 C CA . LEU A 1 107 ? -8.385 5.419 6.167 1.00 94.94 107 LEU A CA 1
ATOM 809 C C . LEU A 1 107 ? -6.940 5.745 5.763 1.00 94.94 107 LEU A C 1
ATOM 811 O O . LEU A 1 107 ? -6.310 6.632 6.337 1.00 94.94 107 LEU A O 1
ATOM 815 N N . ILE A 1 108 ? -6.424 5.052 4.745 1.00 95.31 108 ILE A N 1
ATOM 816 C CA . ILE A 1 108 ? -5.116 5.311 4.132 1.00 95.31 108 ILE A CA 1
ATOM 817 C C . ILE A 1 108 ? -5.330 5.689 2.665 1.00 95.31 108 ILE A C 1
ATOM 819 O O . ILE A 1 108 ? -5.732 4.870 1.833 1.00 95.31 108 ILE A O 1
ATOM 823 N N . LEU A 1 109 ? -5.023 6.946 2.352 1.00 93.69 109 LEU A N 1
ATOM 824 C CA . LEU A 1 109 ? -5.134 7.518 1.014 1.00 93.69 109 LEU A CA 1
ATOM 825 C C . LEU A 1 109 ? -3.773 7.470 0.310 1.00 93.69 109 LEU A C 1
ATOM 827 O O . LEU A 1 109 ? -2.787 7.999 0.818 1.00 93.69 109 LEU A O 1
ATOM 831 N N . ILE A 1 110 ? -3.710 6.842 -0.864 1.00 93.44 110 ILE A N 1
ATOM 832 C CA . ILE A 1 110 ? -2.476 6.672 -1.639 1.00 93.44 110 ILE A CA 1
ATOM 833 C C . ILE A 1 110 ? -2.525 7.570 -2.877 1.00 93.44 110 ILE A C 1
ATOM 835 O O . ILE A 1 110 ? -3.246 7.296 -3.839 1.00 93.44 110 ILE A O 1
ATOM 839 N N . SER A 1 111 ? -1.692 8.610 -2.886 1.00 91.81 111 SER A N 1
ATOM 840 C CA . SER A 1 111 ? -1.460 9.475 -4.044 1.00 91.81 111 SER A CA 1
ATOM 841 C C . SER A 1 111 ? 0.036 9.711 -4.229 1.00 91.81 111 SER A C 1
ATOM 843 O O . SER A 1 111 ? 0.740 10.025 -3.275 1.00 91.81 111 SER A O 1
ATOM 845 N N . ALA A 1 112 ? 0.524 9.539 -5.460 1.00 84.56 112 ALA A N 1
ATOM 846 C CA . ALA A 1 112 ? 1.929 9.776 -5.783 1.00 84.56 112 ALA A CA 1
ATOM 847 C C . ALA A 1 112 ? 2.238 11.270 -5.972 1.00 84.56 112 ALA A C 1
ATOM 849 O O . ALA A 1 112 ? 3.342 11.697 -5.656 1.00 84.56 112 ALA A O 1
ATOM 850 N N . SER A 1 113 ? 1.279 12.055 -6.481 1.00 82.50 113 SER A N 1
ATOM 851 C CA . SER A 1 113 ? 1.435 13.507 -6.636 1.00 82.50 113 SER A CA 1
ATOM 852 C C . SER A 1 113 ? 1.014 14.286 -5.391 1.00 82.50 113 SER A C 1
ATOM 854 O O . SER A 1 113 ? 1.417 15.428 -5.241 1.00 82.50 113 SER A O 1
ATOM 856 N N . GLY A 1 114 ? 0.176 13.709 -4.521 1.00 75.81 114 GLY A N 1
ATOM 857 C CA . GLY A 1 114 ? -0.453 14.427 -3.404 1.00 75.81 114 GLY A CA 1
ATOM 858 C C . GLY A 1 114 ? -1.569 15.393 -3.830 1.00 75.81 114 GLY A C 1
ATOM 859 O O . GLY A 1 114 ? -2.346 15.833 -2.993 1.00 75.81 114 GLY A O 1
ATOM 860 N N . GLU A 1 115 ? -1.701 15.661 -5.129 1.00 75.94 115 GLU A N 1
ATOM 861 C CA . GLU A 1 115 ? -2.625 16.637 -5.726 1.00 75.94 115 GLU A CA 1
ATOM 862 C C . GLU A 1 115 ? -3.793 15.959 -6.460 1.00 75.94 115 GLU A C 1
ATOM 864 O O . GLU A 1 115 ? -4.374 16.503 -7.390 1.00 75.94 115 GLU A O 1
ATOM 869 N N . THR A 1 116 ? -4.102 14.705 -6.127 1.00 78.81 116 THR A N 1
ATOM 870 C CA . THR A 1 116 ? -5.188 13.983 -6.802 1.00 78.81 116 THR A CA 1
ATOM 871 C C . THR A 1 116 ? -6.539 14.493 -6.306 1.00 78.81 116 THR A C 1
ATOM 873 O O . THR A 1 116 ? -6.931 14.174 -5.184 1.00 78.81 116 THR A O 1
ATOM 876 N N . ASP A 1 117 ? -7.257 15.242 -7.143 1.00 78.69 117 ASP A N 1
ATOM 877 C CA . ASP A 1 117 ? -8.530 15.894 -6.807 1.00 78.69 117 ASP A CA 1
ATOM 878 C C . ASP A 1 117 ? -9.556 14.955 -6.158 1.00 78.69 117 ASP A C 1
ATOM 880 O O . ASP A 1 117 ? -10.227 15.330 -5.198 1.00 78.69 117 ASP A O 1
ATOM 884 N N . GLU A 1 118 ? -9.690 13.717 -6.639 1.00 76.31 118 GLU A N 1
ATOM 885 C CA . GLU A 1 118 ? -10.636 12.751 -6.073 1.00 76.31 118 GLU A CA 1
ATOM 886 C C . GLU A 1 118 ? -10.244 12.292 -4.668 1.00 76.31 118 GLU A C 1
ATOM 888 O O . GLU A 1 118 ? -11.118 11.975 -3.869 1.00 76.31 118 GLU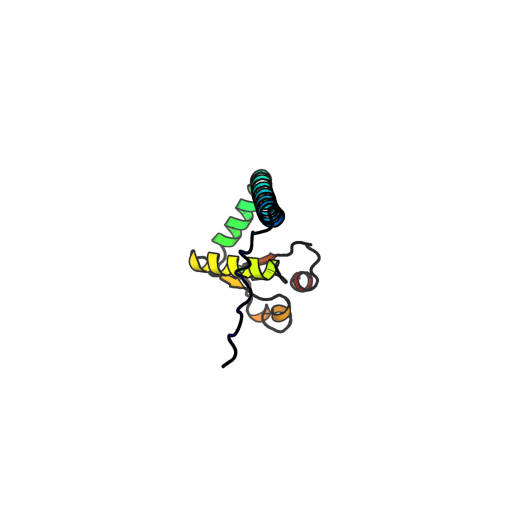 A O 1
ATOM 893 N N . ILE A 1 119 ? -8.946 12.270 -4.357 1.00 78.12 119 ILE A N 1
ATOM 894 C CA . ILE A 1 119 ? -8.437 11.954 -3.019 1.00 78.12 119 ILE A CA 1
ATOM 895 C C . ILE A 1 119 ? -8.616 13.153 -2.090 1.00 78.12 119 ILE A C 1
ATOM 897 O O . ILE A 1 119 ? -9.043 12.976 -0.953 1.00 78.12 119 ILE A O 1
ATOM 901 N N . LEU A 1 120 ? -8.337 14.367 -2.574 1.00 79.56 120 LEU A N 1
ATOM 902 C CA . LEU A 1 120 ? -8.499 15.597 -1.795 1.00 79.56 120 LEU A CA 1
ATOM 903 C C . LEU A 1 120 ? -9.953 15.812 -1.361 1.00 79.56 120 LEU A C 1
ATOM 905 O O . LEU A 1 120 ? -10.194 16.267 -0.251 1.00 79.56 120 LEU A O 1
ATOM 909 N N . LYS A 1 121 ? -10.922 15.401 -2.185 1.00 80.00 121 LYS A N 1
ATOM 910 C CA . LYS A 1 121 ? -12.355 15.432 -1.845 1.00 80.00 121 LYS A CA 1
ATOM 911 C C . LYS A 1 121 ? -12.763 14.490 -0.704 1.00 80.00 121 LYS A C 1
ATOM 913 O O . LYS A 1 121 ? -13.879 14.617 -0.212 1.00 80.00 121 LYS A O 1
ATOM 918 N N . LEU A 1 122 ? -11.911 13.537 -0.313 1.00 75.50 122 LEU A N 1
ATOM 919 C CA . LEU A 1 122 ? -12.159 12.618 0.808 1.00 75.50 122 LEU A CA 1
ATOM 920 C C . LEU A 1 122 ? -11.588 13.127 2.134 1.00 75.50 122 LEU A C 1
ATOM 922 O O . LEU A 1 122 ? -11.862 12.538 3.180 1.00 75.50 122 LEU A O 1
ATOM 926 N N . VAL A 1 123 ? -10.769 14.177 2.096 1.00 77.00 123 VAL A N 1
ATOM 927 C CA . VAL A 1 123 ? -10.216 14.813 3.291 1.00 77.00 123 VAL A CA 1
ATOM 928 C C . VAL A 1 123 ? -11.231 15.858 3.783 1.00 77.00 123 VAL A C 1
ATOM 930 O O . VAL A 1 123 ? -11.712 16.634 2.955 1.00 77.00 123 VAL A O 1
ATOM 933 N N . PRO A 1 124 ? -11.605 15.855 5.077 1.00 63.28 124 PRO A N 1
ATOM 934 C CA . PRO A 1 124 ? -12.558 16.813 5.639 1.00 63.28 124 PRO A CA 1
ATOM 935 C C . PRO A 1 124 ? -12.048 18.259 5.646 1.00 63.28 124 PRO A C 1
ATOM 937 O O . PRO A 1 124 ? -10.813 18.462 5.718 1.00 63.28 124 PRO A O 1
#

Solvent-accessible surface area (backbone atoms only — not comparable to full-atom values): 7344 Å² total; per-residue (Å²): 140,79,83,79,80,72,80,76,86,73,77,78,74,74,58,69,63,57,60,50,50,53,50,48,54,53,50,53,52,51,51,50,53,57,51,50,67,73,66,65,53,65,69,62,51,50,52,53,51,50,51,62,75,65,48,75,53,34,44,35,23,26,22,63,71,73,41,23,56,51,28,42,51,50,18,55,50,37,38,74,72,75,41,55,39,44,60,48,50,41,76,53,33,78,75,56,54,54,77,76,63,54,97,44,41,42,81,47,78,41,60,94,81,74,73,49,65,59,58,57,72,72,56,132

Sequence (124 aa):
MSERHLPDDQSSTIDPYLITSVRQTLAEQSAALQNLSKQLDSGQYQRV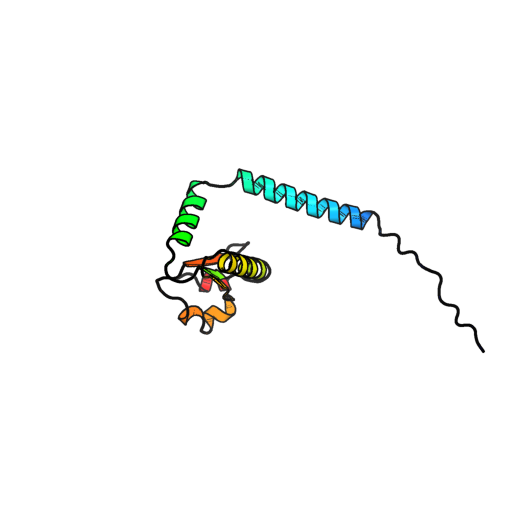LNLIMNCKGHVILSGMGKSGHVGRKMSATLASTGTPSFFIHPAEAFHGDLGMITPYDLLILISASGETDEILKLVP

InterPro domains:
  IPR001347 SIS domain [PF01380] (53-123)
  IPR001347 SIS domain [PS51464] (48-124)
  IPR046348 SIS domain superfamily [SSF53697] (25-123)

Secondary structure (DSSP, 8-state):
-----PPP-------HHHHHHHHHHHHHHHHHHHHHHHS--HHHHHHHHHHHHH-SS-EEEEESHHHHHHHHHHHHHHHHTT--EEEE-HHHHTTTGGGG--TT-EEEEE-SSS--HHHHTT--

Nearest PDB structures (foldseek):
  2xhz-assembly1_B  TM=9.754E-01  e=1.025E-08  Escherichia coli
  5uqi-assembly1_A  TM=9.649E-01  e=2.088E-07  Escherichia coli CFT073
  3etn-assembly1_C  TM=9.303E-01  e=1.953E-07  Bacteroides fragilis NCTC 9343
  3fxa-assembly1_D  TM=9.514E-01  e=5.198E-06  Listeria monocytogenes serotype 4b str. F2365
  3knz-assembly1_B  TM=7.117E-01  e=6.558E-02  Salmonella enterica subsp. enterica serovar Typhimurium